Protein AF-A0A947R1K5-F1 (afdb_monomer_lite)

Structure (mmCIF, N/CA/C/O backbone):
data_AF-A0A947R1K5-F1
#
_entry.id   AF-A0A947R1K5-F1
#
loop_
_atom_site.group_PDB
_atom_site.id
_atom_site.type_symbol
_atom_site.label_atom_id
_atom_site.label_alt_id
_atom_site.label_comp_id
_atom_site.label_asym_id
_atom_site.label_entity_id
_atom_site.label_seq_id
_atom_site.pdbx_PDB_ins_code
_atom_site.Cartn_x
_atom_site.Cartn_y
_atom_site.Cartn_z
_atom_site.occupancy
_atom_site.B_iso_or_equiv
_atom_site.auth_seq_id
_atom_site.auth_comp_id
_atom_site.auth_asym_id
_atom_site.auth_atom_id
_atom_site.pdbx_PDB_model_num
ATOM 1 N N . MET A 1 1 ? -1.476 0.686 19.663 1.00 74.19 1 MET A N 1
ATOM 2 C CA . MET A 1 1 ? -1.089 0.969 18.267 1.00 74.19 1 MET A CA 1
ATOM 3 C C . MET A 1 1 ? -2.144 1.873 17.644 1.00 74.19 1 MET A C 1
ATOM 5 O O . MET A 1 1 ? -3.335 1.585 17.779 1.00 74.19 1 MET A O 1
ATOM 9 N N . THR A 1 2 ? -1.745 3.009 17.073 1.00 92.31 2 THR A N 1
ATOM 10 C CA . THR A 1 2 ? -2.667 3.912 16.361 1.00 92.31 2 THR A CA 1
ATOM 11 C C . THR A 1 2 ? -2.866 3.448 14.914 1.00 92.31 2 THR A 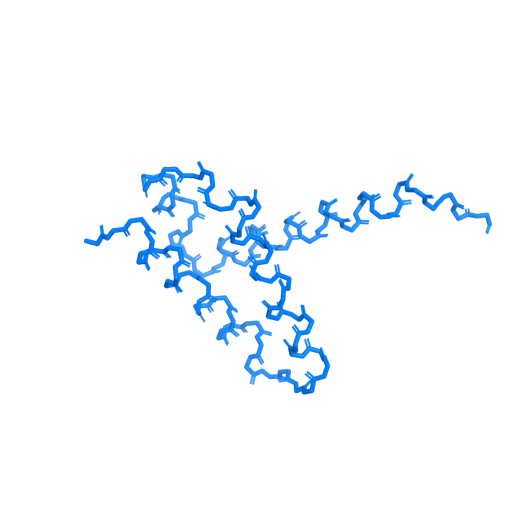C 1
ATOM 13 O O . THR A 1 2 ? -2.144 2.574 14.445 1.00 92.31 2 THR A O 1
ATOM 16 N N . LYS A 1 3 ? -3.875 3.985 14.212 1.00 93.19 3 LYS A N 1
ATOM 17 C CA . LYS A 1 3 ? -4.102 3.657 12.793 1.00 93.19 3 LYS A CA 1
ATOM 18 C C . LYS A 1 3 ? -2.921 4.150 11.956 1.00 93.19 3 LYS A C 1
ATOM 20 O O . LYS A 1 3 ? -2.437 3.424 11.099 1.00 93.19 3 LYS A O 1
ATOM 25 N N . ASP A 1 4 ? -2.412 5.332 12.280 1.00 94.06 4 ASP A N 1
ATOM 26 C CA . ASP A 1 4 ? -1.272 5.936 11.593 1.00 94.06 4 ASP A CA 1
ATOM 27 C C . ASP A 1 4 ? -0.000 5.092 11.757 1.00 94.06 4 ASP A C 1
ATOM 29 O O . ASP A 1 4 ? 0.729 4.884 10.787 1.00 94.06 4 ASP A O 1
ATOM 33 N N . ASP A 1 5 ? 0.220 4.506 12.942 1.00 94.44 5 ASP A N 1
ATOM 34 C CA . ASP A 1 5 ? 1.318 3.551 13.153 1.00 94.44 5 ASP A CA 1
ATOM 35 C C . ASP A 1 5 ? 1.172 2.306 12.265 1.00 94.44 5 ASP A C 1
ATOM 37 O O . ASP A 1 5 ? 2.168 1.789 11.756 1.00 94.44 5 ASP A O 1
ATOM 41 N N . MET A 1 6 ? -0.059 1.817 12.065 1.00 94.81 6 MET A N 1
ATOM 42 C CA . MET A 1 6 ? -0.337 0.656 11.210 1.00 94.81 6 MET A CA 1
ATOM 43 C C . MET A 1 6 ? -0.082 0.969 9.739 1.00 94.81 6 MET A C 1
ATOM 45 O O . MET A 1 6 ? 0.587 0.189 9.066 1.00 94.81 6 MET A O 1
ATOM 49 N N . LEU A 1 7 ? -0.566 2.118 9.259 1.00 96.44 7 LEU A N 1
ATOM 50 C CA . LEU A 1 7 ? -0.344 2.573 7.886 1.00 96.44 7 LEU A CA 1
ATOM 51 C C . LEU A 1 7 ? 1.151 2.716 7.600 1.00 96.44 7 LEU A C 1
ATOM 53 O O . LEU A 1 7 ? 1.644 2.185 6.608 1.00 96.44 7 LEU A O 1
ATOM 57 N N . LYS A 1 8 ? 1.890 3.348 8.518 1.00 96.12 8 LYS A N 1
ATOM 58 C CA . LYS A 1 8 ? 3.340 3.508 8.398 1.00 96.12 8 LYS A CA 1
ATOM 59 C C . LYS A 1 8 ? 4.075 2.167 8.425 1.00 96.12 8 LYS A C 1
ATOM 61 O O . LYS A 1 8 ? 4.996 1.956 7.643 1.00 96.12 8 LYS A O 1
ATOM 66 N N . SER A 1 9 ? 3.672 1.253 9.305 1.00 94.75 9 SER A N 1
ATOM 67 C CA . SER A 1 9 ? 4.289 -0.077 9.391 1.00 94.75 9 SER A CA 1
ATOM 68 C C . SER A 1 9 ? 4.060 -0.889 8.117 1.00 94.75 9 SER A C 1
ATOM 70 O O . SER A 1 9 ? 4.978 -1.550 7.635 1.00 94.75 9 SER A O 1
ATOM 72 N N . LEU A 1 10 ? 2.855 -0.815 7.546 1.00 95.69 10 LEU A N 1
ATOM 73 C CA . LEU A 1 10 ? 2.525 -1.463 6.283 1.00 95.69 10 LEU A CA 1
ATOM 74 C C . LEU A 1 10 ? 3.297 -0.849 5.108 1.00 95.69 10 LEU A C 1
ATOM 76 O O . LEU A 1 10 ? 3.834 -1.594 4.290 1.00 95.69 10 LEU A O 1
ATOM 80 N N . GLU A 1 11 ? 3.393 0.482 5.043 1.00 96.69 11 GLU A N 1
ATOM 81 C CA . GLU A 1 11 ? 4.183 1.191 4.031 1.00 96.69 11 GLU A CA 1
ATOM 82 C C . GLU A 1 11 ? 5.639 0.701 4.035 1.00 96.69 11 GLU A C 1
ATOM 84 O O . GLU A 1 11 ? 6.160 0.282 3.002 1.00 96.69 11 GLU A O 1
ATOM 89 N N . GLU A 1 12 ? 6.286 0.693 5.202 1.00 95.94 12 GLU A N 1
ATOM 90 C CA . GLU A 1 12 ? 7.677 0.253 5.337 1.00 95.94 12 GLU A CA 1
ATOM 91 C C . GLU A 1 12 ? 7.851 -1.240 5.027 1.00 95.94 12 GLU A C 1
ATOM 93 O O . GLU A 1 12 ? 8.816 -1.625 4.363 1.00 95.94 12 GLU A O 1
ATOM 98 N N . ALA A 1 13 ? 6.898 -2.087 5.431 1.00 94.94 13 ALA A N 1
ATOM 99 C CA . ALA A 1 13 ? 6.922 -3.508 5.098 1.00 94.94 13 ALA A CA 1
ATOM 100 C C . ALA A 1 13 ? 6.843 -3.743 3.580 1.00 94.94 13 ALA A C 1
ATOM 102 O O . ALA A 1 13 ? 7.622 -4.530 3.038 1.00 94.94 13 ALA A O 1
ATOM 103 N N . LEU A 1 14 ? 5.949 -3.039 2.879 1.00 95.69 14 LEU A N 1
ATOM 104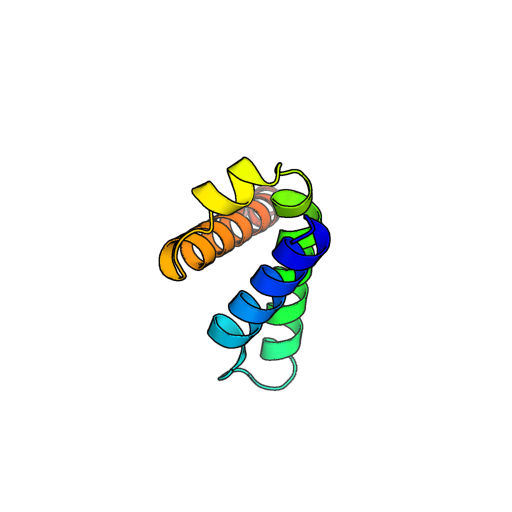 C CA . LEU A 1 14 ? 5.817 -3.141 1.425 1.00 95.69 14 LEU A CA 1
ATOM 105 C C . LEU A 1 14 ? 7.074 -2.642 0.710 1.00 95.69 14 LEU A C 1
ATOM 107 O O . LEU A 1 14 ? 7.570 -3.336 -0.178 1.00 95.69 14 LEU A O 1
ATOM 111 N N . LYS A 1 15 ? 7.646 -1.505 1.130 1.00 95.31 15 LYS A N 1
ATOM 112 C CA . LYS A 1 15 ? 8.919 -1.012 0.575 1.00 95.31 15 LYS A CA 1
ATOM 113 C C . LYS A 1 15 ? 10.042 -2.022 0.774 1.00 95.31 15 LYS A C 1
ATOM 115 O O . LYS A 1 15 ? 10.797 -2.296 -0.153 1.00 95.31 15 LYS A O 1
ATOM 120 N N . TYR A 1 16 ? 10.145 -2.613 1.961 1.00 94.69 16 TYR A N 1
ATOM 121 C CA . TYR A 1 16 ? 11.166 -3.618 2.231 1.00 94.69 16 TYR A CA 1
ATOM 122 C C . TYR A 1 16 ? 11.005 -4.858 1.340 1.00 94.69 16 TYR A C 1
ATOM 124 O O . TYR A 1 16 ? 11.987 -5.390 0.828 1.00 94.69 16 TYR A O 1
ATOM 132 N N . ILE A 1 17 ? 9.774 -5.329 1.133 1.00 93.31 17 ILE A N 1
ATOM 133 C CA . ILE A 1 17 ? 9.515 -6.518 0.315 1.00 93.31 17 ILE A CA 1
ATOM 134 C C . ILE A 1 17 ? 9.782 -6.237 -1.169 1.00 93.31 17 ILE A C 1
ATOM 136 O O . ILE A 1 17 ? 10.430 -7.053 -1.827 1.00 93.31 17 ILE A O 1
ATOM 140 N N . LEU A 1 18 ? 9.295 -5.104 -1.679 1.00 91.81 18 LEU A N 1
ATOM 141 C CA . LEU A 1 18 ? 9.197 -4.826 -3.115 1.00 91.81 18 LEU A CA 1
ATOM 142 C C . LEU A 1 18 ? 10.358 -3.993 -3.667 1.00 91.81 18 LEU A C 1
ATOM 144 O O . LEU A 1 18 ? 10.680 -4.120 -4.844 1.00 91.81 18 LEU A O 1
ATOM 148 N N . SER A 1 19 ? 11.012 -3.182 -2.834 1.00 91.38 19 SER A N 1
ATOM 149 C CA . SER A 1 19 ? 12.045 -2.238 -3.278 1.00 91.38 19 SER A CA 1
ATOM 150 C C . SER A 1 19 ? 13.469 -2.633 -2.887 1.00 91.38 19 SER A C 1
ATOM 152 O O . SER A 1 19 ? 14.410 -2.014 -3.368 1.00 91.38 19 SER A O 1
ATOM 154 N N . LYS A 1 20 ? 13.675 -3.656 -2.042 1.00 89.81 20 LYS A N 1
ATOM 155 C CA . LYS A 1 20 ? 15.019 -4.011 -1.526 1.00 89.81 20 LYS A CA 1
ATOM 156 C C . LYS A 1 20 ? 16.049 -4.407 -2.588 1.00 89.81 20 LYS A C 1
ATOM 158 O O . LYS A 1 20 ? 17.239 -4.340 -2.309 1.00 89.81 20 LYS A O 1
ATOM 163 N N . HIS A 1 21 ? 15.589 -4.862 -3.752 1.00 90.12 21 HIS A N 1
ATOM 164 C CA . HIS A 1 21 ? 16.429 -5.301 -4.873 1.00 90.12 21 HIS A CA 1
ATOM 165 C C . HIS A 1 21 ? 16.325 -4.357 -6.077 1.00 90.12 21 HIS A C 1
ATOM 167 O O . HIS A 1 21 ? 16.775 -4.706 -7.164 1.00 90.12 21 HIS A O 1
ATOM 173 N N . LEU A 1 22 ? 15.673 -3.207 -5.895 1.00 90.62 22 LEU A N 1
ATOM 174 C CA . LEU A 1 22 ? 15.555 -2.162 -6.901 1.00 90.62 22 LEU A CA 1
ATOM 175 C C . LEU A 1 22 ? 16.513 -1.030 -6.547 1.00 90.62 22 LEU A C 1
ATOM 177 O O . LEU A 1 22 ? 16.679 -0.693 -5.374 1.00 90.62 22 LEU A O 1
ATOM 181 N N . ASP A 1 23 ? 17.053 -0.385 -7.572 1.00 92.00 23 ASP A N 1
ATOM 182 C CA . ASP A 1 23 ? 17.939 0.765 -7.434 1.00 92.00 23 ASP A CA 1
ATOM 183 C C . ASP A 1 23 ? 17.440 1.937 -8.288 1.00 92.00 23 ASP A C 1
ATOM 185 O O . ASP A 1 23 ? 16.591 1.779 -9.167 1.00 92.00 23 ASP A O 1
ATOM 189 N N . GLY A 1 24 ? 17.954 3.137 -8.010 1.00 93.62 24 GLY A N 1
ATOM 190 C CA . GLY A 1 24 ? 17.711 4.328 -8.827 1.00 93.62 24 GLY A CA 1
ATOM 191 C C . GLY A 1 24 ? 16.228 4.656 -9.045 1.00 93.62 24 GLY A C 1
ATOM 192 O O . GLY A 1 24 ? 15.441 4.718 -8.098 1.00 93.62 24 GLY A O 1
ATOM 193 N N . GLU A 1 25 ? 15.866 4.908 -10.303 1.00 91.81 25 GLU A N 1
ATOM 194 C CA . GLU A 1 25 ? 14.521 5.340 -10.702 1.00 91.81 25 GLU A CA 1
ATOM 195 C C . GLU A 1 25 ? 13.452 4.271 -10.458 1.00 91.81 25 GLU A C 1
ATOM 197 O O . GLU A 1 25 ? 12.356 4.610 -10.009 1.00 91.81 25 GLU A O 1
ATOM 202 N N . ASP A 1 26 ? 13.772 2.989 -10.656 1.00 87.44 26 ASP A N 1
ATOM 203 C CA . ASP A 1 26 ? 12.830 1.887 -10.433 1.00 87.44 26 ASP A CA 1
ATOM 204 C C . ASP A 1 26 ? 12.427 1.797 -8.962 1.00 87.44 26 ASP A C 1
ATOM 206 O O . ASP A 1 26 ? 11.245 1.671 -8.627 1.00 87.44 26 ASP A O 1
ATOM 210 N N . ARG A 1 27 ? 13.408 1.947 -8.064 1.00 92.06 27 ARG A N 1
ATOM 211 C CA . ARG A 1 27 ? 13.154 2.006 -6.625 1.00 92.06 27 ARG A CA 1
ATOM 212 C C . ARG A 1 27 ? 12.264 3.189 -6.263 1.00 92.06 27 ARG A C 1
ATOM 214 O O . ARG A 1 27 ? 11.289 3.013 -5.533 1.00 92.06 27 ARG A O 1
ATOM 221 N N . LEU A 1 28 ? 12.588 4.382 -6.762 1.00 92.25 28 LEU A N 1
ATOM 222 C CA . LEU A 1 28 ? 11.809 5.591 -6.485 1.00 92.25 28 LEU A CA 1
ATOM 223 C C . LEU A 1 28 ? 10.372 5.456 -7.000 1.00 92.25 28 LEU A C 1
ATOM 225 O O . LEU A 1 28 ? 9.430 5.789 -6.282 1.00 92.25 28 LEU A O 1
ATOM 229 N N . SER A 1 29 ? 10.197 4.922 -8.208 1.00 91.19 29 SER A N 1
ATOM 230 C CA . SER A 1 29 ? 8.892 4.667 -8.822 1.00 91.19 29 SER A CA 1
ATOM 231 C C . SER A 1 29 ? 8.050 3.685 -7.999 1.00 91.19 29 SER A C 1
ATOM 233 O O . SER A 1 29 ? 6.877 3.951 -7.707 1.00 91.19 29 SER A O 1
ATOM 235 N N . MET A 1 30 ? 8.660 2.587 -7.539 1.00 93.31 30 MET A N 1
ATOM 236 C CA . MET A 1 30 ? 8.004 1.603 -6.678 1.00 93.31 30 MET A CA 1
ATOM 237 C C . MET A 1 30 ? 7.598 2.211 -5.328 1.00 93.31 30 MET A C 1
ATOM 239 O O . MET A 1 30 ? 6.443 2.100 -4.920 1.00 93.31 30 MET A O 1
ATOM 243 N N . GLU A 1 31 ? 8.512 2.908 -4.645 1.00 94.75 31 GLU A N 1
ATOM 244 C CA . GLU A 1 31 ? 8.222 3.541 -3.352 1.00 94.75 31 GLU A CA 1
ATOM 245 C C . GLU A 1 31 ? 7.138 4.629 -3.460 1.00 94.75 31 GLU A C 1
ATOM 247 O O . GLU A 1 31 ? 6.305 4.754 -2.559 1.00 94.75 31 GLU A O 1
ATOM 252 N N . MET A 1 32 ? 7.104 5.396 -4.556 1.00 94.25 32 MET A N 1
ATOM 253 C CA . MET A 1 32 ? 6.025 6.355 -4.827 1.00 94.25 32 MET A CA 1
ATOM 254 C C . MET A 1 32 ? 4.681 5.658 -5.035 1.00 94.25 32 MET A C 1
ATOM 256 O O . MET A 1 32 ? 3.679 6.092 -4.469 1.00 94.25 32 MET A O 1
ATOM 260 N N . SER A 1 33 ? 4.660 4.561 -5.793 1.00 94.38 33 SER A N 1
ATOM 261 C CA . SER A 1 33 ? 3.438 3.787 -6.034 1.00 94.38 33 SER A CA 1
ATOM 262 C C . SER A 1 33 ? 2.883 3.192 -4.736 1.00 94.38 33 SER A C 1
ATOM 264 O O . SER A 1 33 ? 1.677 3.238 -4.502 1.00 94.38 33 SER A O 1
ATOM 266 N N . ILE A 1 34 ? 3.758 2.699 -3.850 1.00 95.50 34 ILE A N 1
ATOM 267 C CA . ILE A 1 34 ? 3.379 2.223 -2.511 1.00 95.50 34 ILE A CA 1
ATOM 268 C C . ILE A 1 34 ? 2.786 3.367 -1.683 1.00 95.50 34 ILE A C 1
ATOM 270 O O . ILE A 1 34 ? 1.728 3.199 -1.084 1.00 95.50 34 ILE A O 1
ATOM 274 N N . LYS A 1 35 ? 3.418 4.546 -1.670 1.00 95.81 35 LYS A N 1
ATOM 275 C CA . LYS A 1 35 ? 2.881 5.712 -0.950 1.00 95.81 35 LYS A CA 1
ATOM 276 C C . LYS A 1 35 ? 1.487 6.098 -1.435 1.00 95.81 35 LYS A C 1
ATOM 278 O O . LYS A 1 35 ? 0.619 6.343 -0.604 1.00 95.81 35 LYS A O 1
ATOM 283 N N . GLN A 1 36 ? 1.269 6.110 -2.751 1.00 95.38 36 GLN A N 1
ATOM 284 C CA . GLN A 1 36 ? -0.043 6.398 -3.333 1.00 95.38 36 GLN A CA 1
ATOM 285 C C . GLN A 1 36 ? -1.083 5.356 -2.922 1.00 95.38 36 GLN A C 1
ATOM 287 O O . GLN A 1 36 ? -2.156 5.729 -2.463 1.00 95.38 36 GLN A O 1
ATOM 292 N N . PHE A 1 37 ? -0.742 4.065 -2.983 1.00 95.69 37 PHE A N 1
ATOM 293 C CA . PHE A 1 37 ? -1.617 2.995 -2.500 1.00 95.69 37 PHE A CA 1
ATOM 294 C C . PHE A 1 37 ? -2.039 3.213 -1.041 1.00 95.69 37 PHE A C 1
ATOM 296 O O . PHE A 1 37 ? -3.226 3.135 -0.715 1.00 95.69 37 PHE A O 1
ATOM 303 N N . ILE A 1 38 ? -1.079 3.547 -0.172 1.00 96.38 38 ILE A N 1
ATOM 304 C CA . ILE A 1 38 ? -1.357 3.817 1.238 1.00 96.38 38 ILE A CA 1
ATOM 305 C C . ILE A 1 38 ? -2.263 5.042 1.397 1.00 96.38 38 ILE A C 1
ATOM 307 O O . ILE A 1 38 ? -3.220 4.983 2.164 1.00 96.38 38 ILE A O 1
ATOM 311 N N . SER A 1 39 ? -1.999 6.137 0.680 1.00 94.62 39 SER A N 1
ATOM 312 C CA . SER A 1 39 ? -2.768 7.376 0.827 1.00 94.62 39 SER A CA 1
ATOM 313 C C . SER A 1 39 ? -4.158 7.329 0.198 1.00 94.62 39 SER A C 1
ATOM 315 O O . SER A 1 39 ? -5.078 7.921 0.754 1.00 94.62 39 SER A O 1
ATOM 317 N N . GLU A 1 40 ? -4.319 6.661 -0.943 1.00 93.00 40 GLU A N 1
ATOM 318 C CA . GLU A 1 40 ? -5.547 6.704 -1.747 1.00 93.00 40 GLU A CA 1
ATOM 319 C C . GLU A 1 40 ? -6.533 5.591 -1.395 1.00 93.00 40 GLU A C 1
ATOM 321 O O . GLU A 1 40 ? -7.737 5.818 -1.452 1.00 93.00 40 GLU A O 1
ATOM 326 N N . ASP A 1 41 ? -6.039 4.404 -1.032 1.00 92.75 41 ASP A N 1
ATOM 327 C CA . ASP A 1 41 ? -6.888 3.234 -0.782 1.00 92.75 41 ASP A CA 1
ATOM 328 C C . ASP A 1 41 ? -6.861 2.858 0.702 1.00 92.75 41 ASP A C 1
ATOM 330 O O . ASP A 1 41 ? -7.859 2.933 1.419 1.00 92.75 41 ASP A O 1
ATOM 334 N N . VAL A 1 42 ? -5.674 2.531 1.212 1.00 94.81 42 VAL A N 1
ATOM 335 C CA . VAL A 1 42 ? -5.527 1.917 2.538 1.00 94.81 42 VAL A CA 1
ATOM 336 C C . VAL A 1 42 ? -5.858 2.893 3.673 1.00 94.81 42 VAL A C 1
ATOM 338 O O . VAL A 1 42 ? -6.366 2.487 4.719 1.00 94.81 42 VAL A O 1
ATOM 341 N N . SER A 1 43 ? -5.628 4.194 3.473 1.00 94.50 43 SER A N 1
ATOM 342 C CA . SER A 1 43 ? -5.948 5.240 4.452 1.00 94.50 43 SER A CA 1
ATOM 343 C C . SER A 1 43 ? -7.444 5.347 4.755 1.00 94.50 43 SER A C 1
ATOM 345 O O . SER A 1 43 ? -7.809 5.859 5.816 1.00 94.50 43 SER A O 1
ATOM 347 N N . LEU A 1 44 ? -8.313 4.850 3.872 1.00 95.00 44 LEU A N 1
ATOM 348 C CA . LEU A 1 44 ? -9.766 4.890 4.038 1.00 95.00 44 LEU A CA 1
ATOM 349 C C . LEU A 1 44 ? -10.273 3.785 4.973 1.00 95.00 44 LEU A C 1
ATOM 351 O O . LEU A 1 44 ? -11.341 3.931 5.564 1.00 95.00 44 LEU A O 1
ATOM 355 N N . LEU A 1 45 ? -9.481 2.730 5.176 1.00 95.19 45 LEU A N 1
ATOM 356 C CA . LEU A 1 45 ? -9.850 1.574 5.988 1.00 95.19 45 LEU A CA 1
ATOM 357 C C . LEU A 1 45 ? -9.828 1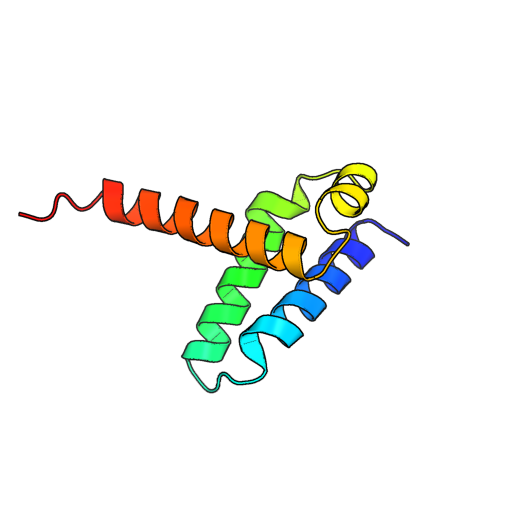.879 7.490 1.00 95.19 45 LEU A C 1
ATOM 359 O O . LEU A 1 45 ? -9.030 2.673 7.999 1.00 95.19 45 LEU A O 1
ATOM 363 N N . THR A 1 46 ? -10.701 1.219 8.235 1.00 95.75 46 THR A N 1
ATOM 364 C CA . THR A 1 46 ? -10.683 1.168 9.700 1.00 95.75 46 THR A CA 1
ATOM 365 C C . THR A 1 46 ? -9.512 0.324 10.213 1.00 95.75 46 THR A C 1
ATOM 367 O O . THR A 1 46 ? -8.833 -0.373 9.460 1.00 95.75 46 THR A O 1
ATOM 370 N N . LYS A 1 47 ? -9.237 0.371 11.522 1.00 94.56 47 LYS A N 1
ATOM 371 C CA . LYS A 1 47 ? -8.152 -0.435 12.110 1.00 94.56 47 LYS A CA 1
ATOM 372 C C . LYS A 1 47 ? -8.438 -1.929 11.986 1.00 94.56 47 LYS A C 1
ATOM 374 O O . LYS A 1 47 ? -7.529 -2.717 11.746 1.00 94.56 47 LYS A O 1
ATOM 379 N N . GLU A 1 48 ? -9.694 -2.304 12.165 1.00 94.75 48 GLU A N 1
ATOM 380 C CA . GLU A 1 48 ? -10.177 -3.674 12.101 1.00 94.75 48 GLU A CA 1
ATOM 381 C C . GLU A 1 48 ? -10.029 -4.231 10.679 1.00 94.75 48 GLU A C 1
ATOM 383 O O . GLU A 1 48 ? -9.515 -5.336 10.501 1.00 94.75 48 GLU A O 1
ATOM 388 N N . GLU A 1 49 ? -10.375 -3.434 9.665 1.00 95.62 49 GLU A N 1
ATOM 389 C CA . GLU A 1 49 ? -10.163 -3.778 8.254 1.00 95.62 49 GLU A CA 1
ATOM 390 C C . GLU A 1 49 ? -8.674 -3.908 7.923 1.00 95.62 49 GLU A C 1
ATOM 392 O O . GLU A 1 49 ? -8.279 -4.882 7.289 1.00 95.62 49 GLU A O 1
ATOM 397 N N . LEU A 1 50 ? -7.818 -3.008 8.423 1.00 93.88 50 LEU A N 1
ATOM 398 C CA . LEU A 1 50 ? -6.368 -3.120 8.225 1.00 93.88 50 LEU A CA 1
ATOM 399 C C . LEU A 1 50 ? -5.809 -4.439 8.772 1.00 93.88 50 LEU A C 1
ATOM 401 O O . LEU A 1 50 ? -5.005 -5.090 8.108 1.00 93.88 50 LEU A O 1
ATOM 405 N N . LEU A 1 51 ? -6.248 -4.857 9.963 1.00 92.00 51 LEU A N 1
ATOM 406 C CA . LEU A 1 51 ? -5.831 -6.133 10.549 1.00 92.00 51 LEU A CA 1
ATOM 407 C C . LEU A 1 51 ? -6.342 -7.333 9.749 1.00 92.00 51 LEU A C 1
ATOM 409 O O . LEU A 1 51 ? -5.631 -8.327 9.638 1.00 92.00 51 LEU A O 1
ATOM 413 N N . SER A 1 52 ? -7.556 -7.260 9.201 1.00 94.44 52 SER A N 1
ATOM 414 C CA . SER A 1 52 ? -8.138 -8.368 8.441 1.00 94.44 52 SER A CA 1
ATOM 415 C C . SER A 1 52 ? -7.568 -8.480 7.026 1.00 94.44 52 SER A C 1
ATOM 417 O O . SER A 1 52 ? -7.379 -9.590 6.528 1.00 94.44 52 SER A O 1
ATOM 419 N N . GLU A 1 53 ? -7.325 -7.354 6.358 1.00 92.00 53 GLU A N 1
ATOM 420 C CA . GLU A 1 53 ? -6.946 -7.319 4.943 1.00 92.00 53 GLU A CA 1
ATOM 421 C C . GLU A 1 53 ? -5.434 -7.419 4.719 1.00 92.00 53 GLU A C 1
ATOM 423 O O . GLU A 1 53 ? -5.008 -7.917 3.677 1.00 92.00 53 GLU A O 1
ATOM 428 N N . PHE A 1 54 ? -4.625 -7.011 5.704 1.00 94.12 54 PHE A N 1
ATOM 429 C CA . PHE A 1 54 ? -3.158 -6.970 5.621 1.00 94.12 54 PHE A CA 1
ATOM 430 C C . PHE A 1 54 ? -2.477 -7.876 6.658 1.00 94.12 54 PHE A C 1
ATOM 432 O O . PHE A 1 54 ? -1.345 -7.629 7.075 1.00 94.12 54 PHE A O 1
ATOM 439 N N . ASN A 1 55 ? -3.159 -8.947 7.076 1.00 89.88 55 ASN A N 1
ATOM 440 C CA . ASN A 1 55 ? -2.676 -9.860 8.116 1.00 89.88 55 ASN A CA 1
ATOM 441 C C . ASN A 1 55 ? -1.406 -10.635 7.714 1.00 89.88 55 ASN A C 1
ATOM 443 O O . ASN A 1 55 ? -0.647 -11.094 8.566 1.00 89.88 55 ASN A O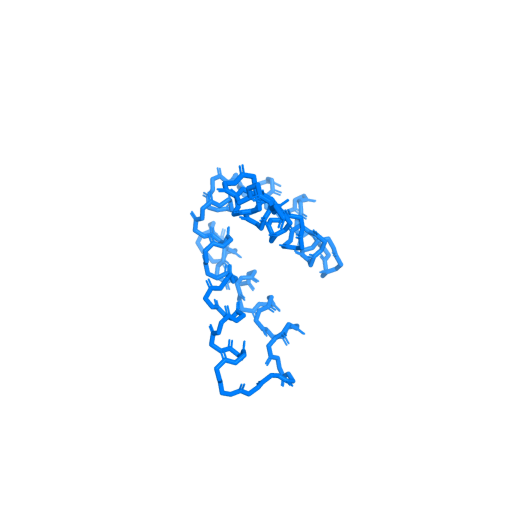 1
ATOM 447 N N . THR A 1 56 ? -1.171 -10.827 6.413 1.00 91.81 56 THR A N 1
ATOM 448 C CA . THR A 1 56 ? -0.020 -11.591 5.912 1.00 91.81 56 THR A CA 1
ATOM 449 C C . THR A 1 56 ? 0.727 -10.843 4.810 1.00 91.81 56 THR A C 1
ATOM 451 O O . THR A 1 56 ? 0.094 -10.152 4.009 1.00 91.81 56 THR A O 1
ATOM 454 N N . PRO A 1 57 ? 2.056 -11.042 4.674 1.00 90.38 57 PRO A N 1
ATOM 455 C CA . PRO A 1 57 ? 2.836 -10.410 3.609 1.00 90.38 57 PRO A CA 1
ATOM 456 C C . PRO A 1 57 ? 2.286 -10.681 2.205 1.00 90.38 57 PRO A C 1
ATOM 458 O O . PRO A 1 57 ? 2.249 -9.780 1.375 1.00 90.38 57 PRO A O 1
ATOM 461 N N . LYS A 1 58 ? 1.816 -11.911 1.948 1.00 91.94 58 LYS A N 1
ATOM 462 C CA . LYS A 1 58 ? 1.227 -12.287 0.658 1.00 91.94 58 LYS A CA 1
ATOM 463 C C . LYS A 1 58 ? -0.035 -11.475 0.359 1.00 91.94 58 LYS A C 1
ATOM 465 O O . LYS A 1 58 ? -0.138 -10.931 -0.730 1.00 91.94 58 LYS A O 1
ATOM 470 N N . GLN A 1 59 ? -0.960 -11.359 1.314 1.00 94.38 59 GLN A N 1
ATOM 471 C CA . GLN A 1 59 ? -2.184 -10.572 1.121 1.00 94.38 59 GLN A CA 1
ATOM 472 C C . GLN A 1 59 ? -1.873 -9.098 0.861 1.00 94.38 59 GLN A C 1
ATOM 474 O O . GLN A 1 59 ? -2.455 -8.506 -0.044 1.00 94.38 59 GLN A O 1
ATOM 479 N N . SER A 1 60 ? -0.921 -8.529 1.604 1.00 94.50 60 SER A N 1
ATOM 480 C CA . SER A 1 60 ? -0.502 -7.140 1.419 1.00 94.50 60 SER A CA 1
ATOM 481 C C . SER A 1 60 ? 0.048 -6.888 0.014 1.00 94.50 60 SER A C 1
ATOM 483 O O . SER A 1 60 ? -0.292 -5.884 -0.608 1.00 94.50 60 SER A O 1
ATOM 485 N N . VAL A 1 61 ? 0.857 -7.815 -0.506 1.00 94.38 61 VAL A N 1
ATOM 486 C CA . VAL A 1 61 ? 1.384 -7.741 -1.875 1.00 94.38 61 VAL A CA 1
ATOM 487 C C . VAL A 1 61 ? 0.277 -7.947 -2.910 1.00 94.38 61 VAL A C 1
ATOM 489 O O . VAL A 1 61 ? 0.184 -7.151 -3.838 1.00 94.38 61 VAL A O 1
ATOM 492 N N . ASP A 1 62 ? -0.592 -8.947 -2.739 1.00 94.44 62 ASP A N 1
ATOM 493 C CA . ASP A 1 62 ? -1.704 -9.221 -3.661 1.00 94.44 62 ASP A CA 1
ATOM 494 C C . ASP A 1 62 ? -2.633 -7.994 -3.788 1.00 94.44 62 ASP A C 1
ATOM 496 O O . ASP A 1 62 ? -3.028 -7.612 -4.889 1.00 94.44 62 ASP A O 1
ATOM 500 N N . LYS A 1 63 ? -2.934 -7.319 -2.669 1.00 95.19 63 LYS A N 1
ATOM 501 C CA . LYS A 1 63 ? -3.733 -6.081 -2.640 1.00 95.19 63 LYS A CA 1
ATOM 502 C C . LYS A 1 63 ? -3.034 -4.919 -3.339 1.00 95.19 63 LYS A C 1
ATOM 504 O O . LYS A 1 63 ? -3.677 -4.181 -4.083 1.00 95.19 63 LYS A O 1
ATOM 509 N N . PHE A 1 64 ? -1.728 -4.768 -3.130 1.00 95.25 64 PHE A N 1
ATOM 510 C CA . PHE A 1 64 ? -0.947 -3.746 -3.820 1.00 95.25 64 PHE A CA 1
ATOM 511 C C . PHE A 1 64 ? -0.894 -3.988 -5.338 1.00 95.25 64 PHE A C 1
ATOM 513 O O . PHE A 1 64 ? -1.059 -3.050 -6.114 1.00 95.25 64 PHE A O 1
ATOM 520 N N . ILE A 1 65 ? -0.741 -5.240 -5.780 1.00 92.50 65 ILE A N 1
ATOM 521 C CA . ILE A 1 65 ? -0.795 -5.597 -7.206 1.00 92.50 65 ILE A CA 1
ATOM 522 C C . ILE A 1 65 ? -2.173 -5.267 -7.786 1.00 92.50 65 ILE A C 1
ATOM 524 O O . ILE A 1 65 ? -2.245 -4.601 -8.815 1.00 92.50 65 ILE A O 1
ATOM 528 N N . ALA A 1 66 ? -3.259 -5.635 -7.102 1.00 93.44 66 ALA A N 1
ATOM 529 C CA . ALA A 1 66 ? -4.614 -5.296 -7.540 1.00 93.44 66 ALA A CA 1
ATOM 530 C C . ALA A 1 66 ? -4.828 -3.773 -7.655 1.00 93.44 66 ALA A C 1
ATOM 532 O O . ALA A 1 66 ? -5.487 -3.296 -8.582 1.00 93.44 66 ALA A O 1
ATOM 533 N N . TYR A 1 67 ? -4.236 -2.990 -6.747 1.00 93.31 67 TYR A N 1
ATOM 534 C CA . TYR A 1 67 ? -4.211 -1.531 -6.853 1.00 93.31 67 TYR A CA 1
ATOM 535 C C . TYR A 1 67 ? -3.487 -1.065 -8.127 1.00 93.31 67 TYR A C 1
ATOM 537 O O . TYR A 1 67 ? -4.047 -0.259 -8.874 1.00 93.31 67 TYR A O 1
ATOM 545 N N . LEU A 1 68 ? -2.288 -1.595 -8.408 1.00 90.56 68 LEU A N 1
ATOM 546 C CA . LEU A 1 68 ? -1.520 -1.268 -9.616 1.00 90.56 68 LEU A CA 1
ATOM 547 C C . LEU A 1 68 ? -2.288 -1.614 -10.895 1.00 90.56 68 LEU A C 1
ATOM 549 O O . LEU A 1 68 ? -2.326 -0.811 -11.827 1.00 90.56 68 LEU A O 1
ATOM 553 N N . GLU A 1 69 ? -2.935 -2.777 -10.931 1.00 90.19 69 GLU A N 1
ATOM 554 C CA . GLU A 1 69 ? -3.777 -3.203 -12.048 1.00 90.19 69 GLU A CA 1
ATOM 555 C C . GLU A 1 69 ? -4.959 -2.256 -12.248 1.00 90.19 69 GLU A C 1
ATOM 557 O O . GLU A 1 69 ? -5.236 -1.866 -13.379 1.00 90.19 69 GLU A O 1
ATOM 562 N N . ARG A 1 70 ? -5.618 -1.810 -11.170 1.00 88.81 70 ARG A N 1
ATOM 563 C CA . ARG A 1 70 ? -6.730 -0.851 -11.245 1.00 88.81 70 ARG A CA 1
ATOM 564 C C . ARG A 1 70 ? -6.281 0.490 -11.824 1.00 88.81 70 ARG A C 1
ATOM 566 O O . ARG A 1 70 ? -6.901 0.992 -12.763 1.00 88.81 70 ARG A O 1
ATOM 573 N N . ILE A 1 71 ? -5.202 1.078 -11.301 1.00 84.69 71 ILE A N 1
ATOM 574 C CA . ILE A 1 71 ? -4.713 2.378 -11.793 1.00 84.69 71 ILE A CA 1
ATOM 575 C C . ILE A 1 71 ? -4.082 2.268 -13.191 1.00 84.69 71 ILE A C 1
ATOM 577 O O . ILE A 1 71 ? -4.169 3.202 -13.988 1.00 84.69 71 ILE A O 1
ATOM 581 N N . GLY A 1 72 ? -3.487 1.118 -13.519 1.00 74.50 72 GLY A N 1
ATOM 582 C CA . GLY A 1 72 ? -2.960 0.800 -14.844 1.00 74.50 72 GLY A CA 1
ATOM 583 C C . GLY A 1 72 ? -4.069 0.597 -15.876 1.00 74.50 72 GLY A C 1
ATOM 584 O O . GLY A 1 72 ? -3.983 1.135 -16.978 1.00 74.50 72 GLY A O 1
ATOM 585 N N . ALA A 1 73 ? -5.156 -0.085 -15.506 1.00 59.41 73 ALA A N 1
ATOM 586 C CA . ALA A 1 73 ? -6.344 -0.258 -16.337 1.00 59.41 73 ALA A CA 1
ATOM 587 C C . ALA A 1 73 ? -7.045 1.077 -16.613 1.00 59.41 73 ALA A C 1
ATOM 589 O O . ALA A 1 73 ? -7.477 1.309 -17.738 1.00 59.41 73 ALA A O 1
ATOM 590 N N . HIS A 1 74 ? -7.090 1.999 -15.644 1.00 53.94 74 HIS A N 1
ATOM 591 C CA . HIS A 1 74 ? -7.588 3.359 -15.881 1.00 53.94 74 HIS A CA 1
ATOM 592 C C . HIS A 1 74 ? -6.708 4.164 -16.851 1.00 53.94 74 HIS A C 1
ATOM 594 O O . HIS A 1 74 ? -7.241 4.941 -17.641 1.00 53.94 74 HIS A O 1
ATOM 600 N N . LYS A 1 75 ? -5.383 3.954 -16.851 1.00 49.66 75 LYS A N 1
ATOM 601 C CA . LYS A 1 75 ? -4.482 4.556 -17.852 1.00 49.66 75 LYS A CA 1
ATOM 602 C C . LYS A 1 75 ? -4.639 3.917 -19.236 1.00 49.66 75 LYS A C 1
ATOM 604 O O . LYS A 1 75 ? -4.605 4.633 -20.232 1.00 49.66 75 LYS A O 1
ATOM 609 N N . ALA A 1 76 ? -4.860 2.605 -19.308 1.00 42.09 76 ALA A N 1
ATOM 610 C CA . ALA A 1 76 ? -5.098 1.892 -20.564 1.00 42.09 76 ALA A CA 1
ATOM 611 C C . ALA A 1 76 ? -6.486 2.185 -21.163 1.00 42.09 76 ALA A C 1
ATOM 613 O O . ALA A 1 76 ? -6.617 2.306 -22.375 1.00 42.09 76 ALA A O 1
ATOM 614 N N . ALA A 1 77 ? -7.516 2.388 -20.336 1.00 40.88 77 ALA A N 1
ATOM 615 C CA . ALA A 1 77 ? -8.872 2.714 -20.785 1.00 40.88 77 ALA A CA 1
ATOM 616 C C . ALA A 1 77 ? -8.997 4.111 -21.432 1.00 40.88 77 ALA A C 1
ATOM 618 O O . ALA A 1 77 ? -10.000 4.391 -22.083 1.00 40.88 77 ALA A O 1
ATOM 619 N N . GLY A 1 78 ? -7.989 4.978 -21.274 1.00 37.31 78 GLY A N 1
ATOM 620 C CA . GLY A 1 78 ? -7.870 6.255 -21.989 1.00 37.31 78 GLY A CA 1
ATOM 621 C C . GLY A 1 78 ? -7.030 6.191 -23.271 1.00 37.31 78 GLY A C 1
ATOM 622 O O . GLY A 1 78 ? -6.976 7.176 -24.004 1.00 37.31 78 GLY A O 1
ATOM 623 N N . ILE A 1 79 ? -6.379 5.057 -23.553 1.00 39.38 79 ILE A N 1
ATOM 624 C CA . ILE A 1 79 ? -5.585 4.8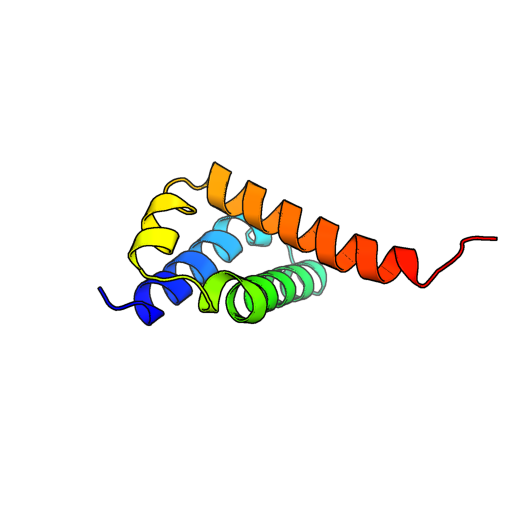35 -24.764 1.00 39.38 79 ILE A CA 1
ATOM 625 C C . ILE A 1 79 ? -6.227 3.675 -25.523 1.00 39.38 79 ILE A C 1
ATOM 627 O O . ILE A 1 79 ? -5.869 2.512 -25.355 1.00 39.38 79 ILE A O 1
ATOM 631 N N . THR A 1 80 ? -7.186 4.000 -26.387 1.00 38.03 80 THR A N 1
ATOM 632 C CA . THR A 1 80 ? -7.550 3.128 -27.505 1.00 38.03 80 THR A CA 1
ATOM 633 C C . THR A 1 80 ? -6.282 2.926 -28.334 1.00 38.03 80 THR A C 1
ATOM 635 O O . THR A 1 80 ? -5.836 3.840 -29.026 1.00 38.03 80 THR A O 1
ATOM 638 N N . ILE A 1 81 ? -5.643 1.764 -28.202 1.00 31.53 81 ILE A N 1
ATOM 639 C CA . ILE A 1 81 ? -4.506 1.400 -29.047 1.00 31.53 81 ILE A CA 1
ATOM 640 C C . ILE A 1 81 ? -5.081 1.108 -30.441 1.00 31.53 81 ILE A C 1
ATOM 642 O O . ILE A 1 81 ? -5.812 0.131 -30.612 1.00 31.53 81 ILE A O 1
ATOM 646 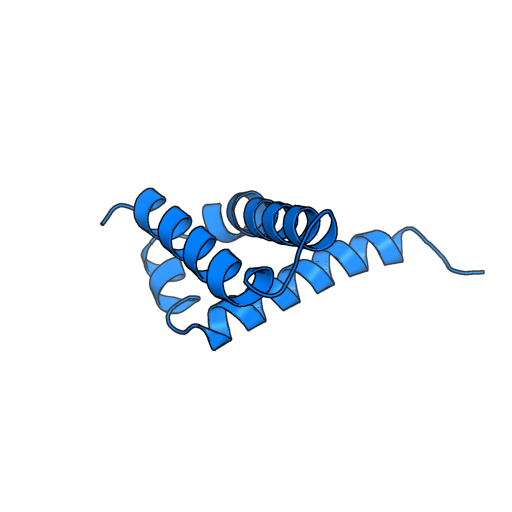N N . HIS A 1 82 ? -4.810 2.011 -31.388 1.00 33.94 82 HIS A N 1
ATOM 647 C CA . HIS A 1 82 ? -4.984 1.808 -32.828 1.00 33.94 82 HIS A CA 1
ATOM 648 C C . HIS A 1 82 ? -3.791 1.051 -33.410 1.00 33.94 82 HIS A C 1
ATOM 650 O O . HIS A 1 82 ? -2.656 1.309 -32.945 1.00 33.94 82 HIS A O 1
#

Sequence (82 aa):
MTKDDMLKSLEEALKYILSKHLDGEDRLSMEMSIKQFISEDVSLLTKEELLSEFNTPKQSVDKFIAYLERIGAHKAAGITIH

Foldseek 3Di:
DDLVVLLVVLLVLQLVVPQVPPDDPVSVVSSVLSVCCSVPPVVVDDPVCSCVQVVDPVSSVVSSVVVVVVVVVVVVVVDPDD

Radius of gyration: 13.9 Å; chains: 1; bounding box: 29×20×51 Å

Secondary structure (DSSP, 8-state):
--HHHHHHHHHHHHHHHHHTT--HHHHHHHHHHHHHHHHHTGGGS-HHHHHHHSSSHHHHHHHHHHHHHHHHHHHHTT----

pLDDT: mean 86.77, std 17.11, range [31.53, 96.69]